Protein AF-A0A8T4ELR4-F1 (afdb_monomer_lite)

Foldseek 3Di:
DPQAADEPCPLQVVLQVQLQVVQVVVCVVVVNNVSSVVSRVRSNVRSVVVRVVCVVVVRYDYDDPVRVVVVVVVVVVVVVVVVVVVVVVVVVVVD

Structure (mmCIF, N/CA/C/O backbone):
data_AF-A0A8T4ELR4-F1
#
_entry.id   AF-A0A8T4ELR4-F1
#
loop_
_atom_site.group_PDB
_atom_site.id
_atom_site.type_symbol
_atom_site.label_atom_id
_atom_site.label_alt_id
_atom_site.label_comp_id
_atom_site.label_asym_id
_atom_site.label_entity_id
_atom_site.label_seq_id
_atom_site.pdbx_PDB_ins_code
_atom_site.Cartn_x
_atom_site.Cartn_y
_atom_site.Cartn_z
_atom_site.occupancy
_atom_site.B_iso_or_equiv
_atom_site.auth_seq_id
_atom_site.auth_comp_id
_atom_site.auth_asym_id
_atom_site.auth_atom_id
_atom_site.pdbx_PDB_model_num
ATOM 1 N N . MET A 1 1 ? -10.869 13.613 26.786 1.00 43.88 1 MET A N 1
ATOM 2 C CA . MET A 1 1 ? -10.417 13.749 25.380 1.00 43.88 1 MET A CA 1
ATOM 3 C C . MET A 1 1 ? -11.023 12.600 24.584 1.00 43.88 1 MET A C 1
ATOM 5 O O . MET A 1 1 ? -10.900 11.474 25.038 1.00 43.88 1 MET A O 1
ATOM 9 N N . LYS A 1 2 ? -11.733 12.844 23.470 1.00 51.16 2 LYS A N 1
ATOM 10 C CA . LYS A 1 2 ? -12.251 11.748 22.625 1.00 51.16 2 LYS A CA 1
ATOM 11 C C . LYS A 1 2 ? -11.056 10.983 22.048 1.00 51.16 2 LYS A C 1
ATOM 13 O O . LYS A 1 2 ? -10.273 11.574 21.307 1.00 51.16 2 LYS A O 1
ATOM 18 N N . GLU A 1 3 ? -10.891 9.712 22.401 1.00 70.88 3 GLU A N 1
ATOM 19 C CA . GLU A 1 3 ? -9.846 8.872 21.814 1.00 70.88 3 GLU A CA 1
ATOM 20 C C . GLU A 1 3 ? -10.037 8.803 20.294 1.00 70.88 3 GLU A C 1
ATOM 22 O O . GLU A 1 3 ? -11.091 8.404 19.794 1.00 70.88 3 GLU A O 1
ATOM 27 N N . LYS A 1 4 ? -9.027 9.249 19.536 1.00 80.50 4 LYS A N 1
ATOM 28 C CA . LYS A 1 4 ? -9.046 9.177 18.070 1.00 80.50 4 LYS A CA 1
A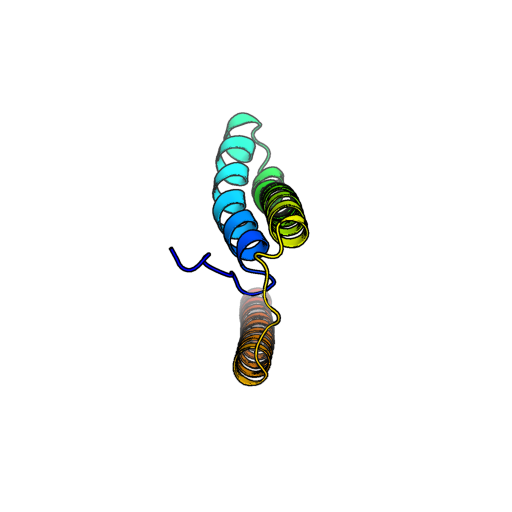TOM 29 C C . LYS A 1 4 ? -9.018 7.709 17.641 1.00 80.50 4 LYS A C 1
ATOM 31 O O . LYS A 1 4 ? -8.051 7.005 17.941 1.00 80.50 4 LYS A O 1
ATOM 36 N N . LYS A 1 5 ? -10.057 7.288 16.913 1.00 89.19 5 LYS A N 1
ATOM 37 C CA . LYS A 1 5 ? -10.117 5.997 16.221 1.00 89.19 5 LYS A CA 1
ATOM 38 C C . LYS A 1 5 ? -9.669 6.144 14.768 1.00 89.19 5 LYS A C 1
ATOM 40 O O . LYS A 1 5 ? -10.109 7.064 14.079 1.00 89.19 5 LYS A O 1
ATOM 45 N N . TYR A 1 6 ? -8.835 5.223 14.305 1.00 91.62 6 TYR A N 1
ATOM 46 C CA . TYR A 1 6 ? -8.289 5.187 12.950 1.00 91.62 6 TYR A CA 1
ATOM 47 C C . TYR A 1 6 ? -9.024 4.145 12.103 1.00 91.62 6 TYR A C 1
ATOM 49 O O . TYR A 1 6 ? -9.402 3.100 12.635 1.00 91.62 6 TYR A O 1
ATOM 57 N N . PRO A 1 7 ? -9.266 4.404 10.807 1.00 92.12 7 PRO A N 1
ATOM 58 C CA . PRO A 1 7 ? -9.831 3.393 9.925 1.00 92.12 7 PRO A CA 1
ATOM 59 C C . PRO A 1 7 ? -8.860 2.224 9.742 1.00 92.12 7 PRO A C 1
ATOM 61 O O . PRO A 1 7 ? -7.642 2.396 9.753 1.00 92.12 7 PRO A O 1
ATOM 64 N N . GLU A 1 8 ? -9.416 1.039 9.537 1.00 91.12 8 GLU A N 1
ATOM 65 C CA . GLU A 1 8 ? -8.662 -0.148 9.141 1.00 91.12 8 GLU A CA 1
ATOM 66 C C . GLU A 1 8 ? -7.837 0.108 7.864 1.00 91.12 8 GLU A C 1
ATOM 68 O O . GLU A 1 8 ? -8.314 0.694 6.886 1.00 91.12 8 GLU A O 1
ATOM 73 N N . GLY A 1 9 ? -6.583 -0.329 7.880 1.00 89.88 9 GLY A N 1
ATOM 74 C CA . GLY A 1 9 ? -5.574 -0.133 6.845 1.00 89.88 9 GLY A CA 1
ATOM 75 C C . GLY A 1 9 ? -4.814 1.193 6.926 1.00 89.88 9 GLY A C 1
ATOM 76 O O . GLY A 1 9 ? -3.954 1.436 6.078 1.00 89.88 9 GLY A O 1
ATOM 77 N N . HIS A 1 10 ? -5.114 2.069 7.892 1.00 92.44 10 HIS A N 1
ATOM 78 C CA . HIS A 1 10 ? -4.464 3.379 8.001 1.00 92.44 10 HIS A CA 1
ATOM 79 C C . HIS A 1 10 ? -2.958 3.267 8.260 1.00 92.44 10 HIS A C 1
ATOM 81 O O . HIS A 1 10 ? -2.159 3.905 7.572 1.00 92.44 10 HIS A O 1
ATOM 87 N N . PHE A 1 11 ? -2.560 2.441 9.227 1.00 93.31 11 PHE A N 1
ATOM 88 C CA . PHE A 1 11 ? -1.156 2.302 9.607 1.00 93.31 11 PHE A CA 1
ATOM 89 C C . PHE A 1 11 ? -0.392 1.425 8.622 1.00 93.31 11 PHE A C 1
ATOM 91 O O . PHE A 1 11 ? 0.774 1.703 8.354 1.00 93.31 11 PHE A O 1
ATOM 98 N N . VAL A 1 12 ? -1.058 0.449 8.003 1.00 93.25 12 VAL A N 1
ATOM 99 C CA . VAL A 1 12 ? -0.504 -0.288 6.861 1.00 93.25 12 VAL A CA 1
ATOM 100 C C . VAL A 1 12 ? -0.176 0.649 5.694 1.00 93.25 12 VAL A C 1
ATOM 102 O O . VAL A 1 12 ? 0.929 0.585 5.158 1.00 93.25 12 VAL A O 1
ATOM 105 N N . ALA A 1 13 ? -1.087 1.554 5.322 1.00 90.31 13 ALA A N 1
ATOM 106 C CA . ALA A 1 13 ? -0.852 2.502 4.231 1.00 90.31 13 ALA A CA 1
ATOM 107 C C . ALA A 1 13 ? 0.315 3.457 4.531 1.00 90.31 13 ALA A C 1
ATOM 109 O O . ALA A 1 13 ? 1.165 3.679 3.669 1.00 90.31 13 ALA A O 1
ATOM 110 N N . ILE A 1 14 ? 0.387 3.975 5.762 1.00 92.12 14 ILE A N 1
ATOM 111 C CA . ILE A 1 14 ? 1.508 4.812 6.216 1.00 92.12 14 ILE A CA 1
ATOM 112 C C . ILE A 1 14 ? 2.814 4.016 6.205 1.00 92.12 14 ILE A C 1
ATOM 114 O O . ILE A 1 14 ? 3.821 4.510 5.707 1.00 92.12 14 ILE A O 1
ATOM 118 N N . GLY A 1 15 ? 2.796 2.784 6.713 1.00 91.50 15 GLY A N 1
ATOM 119 C CA . GLY A 1 15 ? 3.959 1.907 6.737 1.00 91.50 15 GLY A CA 1
ATOM 120 C C . GLY A 1 15 ? 4.529 1.688 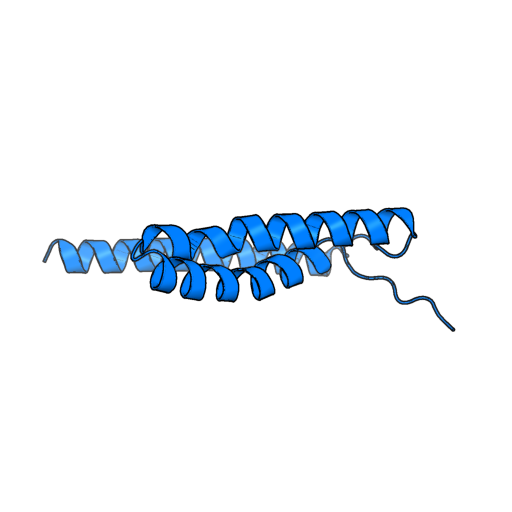5.340 1.00 91.50 15 GLY A C 1
ATOM 121 O O . GLY A 1 15 ? 5.711 1.926 5.126 1.00 91.50 15 GLY A O 1
ATOM 122 N N . ILE A 1 16 ? 3.691 1.332 4.362 1.00 90.25 16 ILE A N 1
ATOM 123 C CA . ILE A 1 16 ? 4.117 1.157 2.964 1.00 90.25 16 ILE A CA 1
ATOM 124 C C . ILE A 1 16 ? 4.686 2.462 2.388 1.00 90.25 16 ILE A C 1
ATOM 126 O O . ILE A 1 16 ? 5.749 2.439 1.768 1.00 90.25 16 ILE A O 1
ATOM 130 N N . ALA A 1 17 ? 4.016 3.597 2.613 1.00 88.56 17 ALA A N 1
ATOM 131 C CA . ALA A 1 17 ? 4.470 4.896 2.115 1.00 88.56 17 ALA A CA 1
ATOM 132 C C . ALA A 1 17 ? 5.842 5.295 2.686 1.00 88.56 17 ALA A C 1
ATOM 134 O O . ALA A 1 17 ? 6.694 5.792 1.953 1.00 88.56 17 ALA A O 1
ATOM 135 N N . LEU A 1 18 ? 6.071 5.028 3.975 1.00 88.06 18 LEU A N 1
ATOM 136 C CA . LEU A 1 18 ? 7.353 5.259 4.642 1.00 88.06 18 LEU A CA 1
ATOM 137 C C . LEU A 1 18 ? 8.400 4.191 4.317 1.00 88.06 18 LEU A C 1
ATOM 139 O O . LEU A 1 18 ? 9.586 4.460 4.444 1.00 88.06 18 LEU A O 1
ATOM 143 N N . GLY A 1 19 ? 7.985 2.999 3.890 1.00 84.62 19 GLY A N 1
ATOM 144 C CA . GLY A 1 19 ? 8.868 1.907 3.496 1.00 84.62 19 GLY A CA 1
ATOM 145 C C . GLY A 1 19 ? 9.598 2.167 2.180 1.00 84.62 19 GLY A C 1
ATOM 146 O O . GLY A 1 19 ? 10.787 1.882 2.067 1.00 84.62 19 GLY A O 1
ATOM 147 N N . LEU A 1 20 ? 8.916 2.761 1.195 1.00 81.88 20 LEU A N 1
ATOM 148 C CA . LEU A 1 20 ? 9.480 3.090 -0.123 1.00 81.88 20 LEU A CA 1
ATOM 149 C C . LEU A 1 20 ? 10.853 3.799 -0.078 1.00 81.88 20 LEU A C 1
ATOM 151 O O . LEU A 1 20 ? 11.768 3.333 -0.762 1.00 81.88 20 LEU A O 1
ATOM 155 N N . PRO A 1 21 ? 11.066 4.859 0.728 1.00 86.12 21 PRO A N 1
ATOM 156 C CA . PRO A 1 21 ? 12.361 5.530 0.798 1.00 86.12 21 PRO A CA 1
ATOM 157 C C . PRO A 1 21 ? 13.487 4.700 1.436 1.00 86.12 21 PRO A C 1
ATOM 159 O O . PRO A 1 21 ? 14.636 5.104 1.308 1.00 86.12 21 PRO A O 1
ATOM 162 N N . PHE A 1 22 ? 13.226 3.548 2.071 1.00 84.94 22 PHE A N 1
ATOM 163 C CA . PHE A 1 22 ? 14.295 2.681 2.601 1.00 84.94 22 PHE A CA 1
ATOM 164 C C . PHE A 1 22 ? 14.978 1.833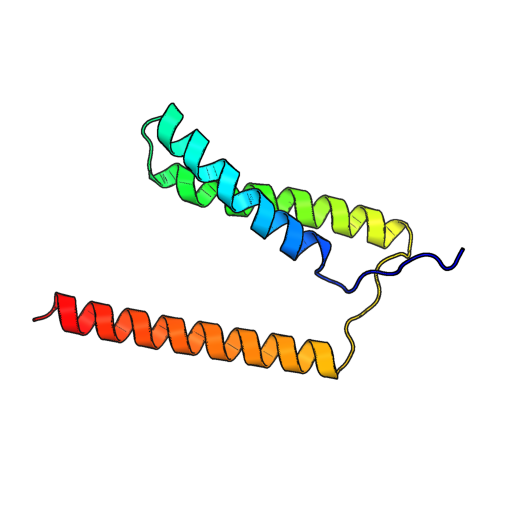 1.526 1.00 84.94 22 PHE A C 1
ATOM 166 O O . PHE A 1 22 ? 16.160 1.515 1.654 1.00 84.94 22 PHE A O 1
ATOM 173 N N . GLY A 1 23 ? 14.265 1.477 0.456 1.00 82.88 23 GLY A N 1
ATOM 174 C CA . GLY A 1 23 ? 14.820 0.620 -0.593 1.00 82.88 23 GLY A CA 1
ATOM 175 C C . GLY A 1 23 ? 15.923 1.303 -1.403 1.00 82.88 23 GLY A C 1
ATOM 176 O O . GLY A 1 23 ? 16.895 0.663 -1.796 1.00 82.88 23 GLY A O 1
ATOM 177 N N . MET A 1 24 ? 15.808 2.615 -1.627 1.00 85.88 24 MET A N 1
ATOM 178 C CA . MET A 1 24 ? 16.755 3.366 -2.456 1.00 85.88 24 MET A CA 1
ATOM 179 C C . MET A 1 24 ? 18.151 3.494 -1.811 1.00 85.88 24 MET A C 1
ATOM 181 O O . MET A 1 24 ? 19.123 3.135 -2.475 1.00 85.88 24 MET A O 1
ATOM 185 N N . PRO A 1 25 ? 18.303 3.900 -0.534 1.00 87.94 25 PRO A N 1
ATOM 186 C CA . PRO A 1 25 ? 19.600 3.894 0.140 1.00 87.94 25 PRO A CA 1
ATOM 187 C C . PRO A 1 25 ? 20.244 2.507 0.200 1.00 87.94 25 PRO A C 1
ATOM 189 O O . PRO A 1 25 ? 21.448 2.397 -0.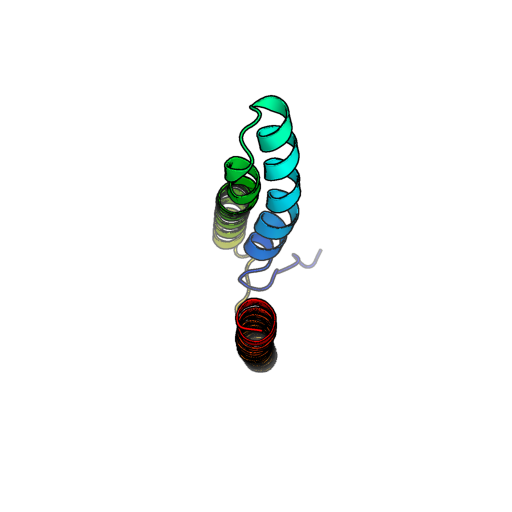008 1.00 87.94 25 PRO A O 1
ATOM 192 N N . LEU A 1 26 ? 19.453 1.452 0.438 1.00 85.38 26 LEU A N 1
ATOM 193 C CA . LEU A 1 26 ? 19.946 0.070 0.455 1.00 85.38 26 LEU A CA 1
ATOM 194 C C . LEU A 1 26 ? 20.454 -0.376 -0.918 1.00 85.38 26 LEU A C 1
ATOM 196 O O . LEU A 1 26 ? 21.487 -1.036 -1.013 1.00 85.38 26 LEU A O 1
ATOM 200 N N . ALA A 1 27 ? 19.760 0.002 -1.989 1.00 89.25 27 ALA A N 1
ATOM 201 C CA . ALA A 1 27 ? 20.198 -0.292 -3.347 1.00 89.25 27 ALA A CA 1
ATOM 202 C C . ALA A 1 27 ? 21.500 0.435 -3.708 1.00 89.25 27 ALA A C 1
ATOM 204 O O . ALA A 1 27 ? 22.383 -0.162 -4.319 1.00 89.25 27 ALA A O 1
ATOM 205 N N . ILE A 1 28 ? 21.640 1.698 -3.290 1.00 90.75 28 ILE A N 1
ATOM 206 C CA . ILE A 1 28 ? 22.851 2.495 -3.528 1.00 90.75 28 ILE A CA 1
ATOM 207 C C . ILE A 1 28 ? 24.036 1.928 -2.740 1.00 90.75 28 ILE A C 1
ATOM 209 O O . ILE A 1 28 ? 25.109 1.743 -3.306 1.00 90.75 28 ILE A O 1
ATOM 213 N N . SER A 1 29 ? 23.855 1.620 -1.453 1.00 91.50 29 SER A N 1
ATOM 214 C CA . SER A 1 29 ? 24.951 1.170 -0.583 1.00 91.50 29 SER A CA 1
ATOM 215 C C . SER A 1 29 ? 25.475 -0.223 -0.928 1.00 91.50 29 SER A C 1
ATOM 217 O O . SER A 1 29 ? 26.650 -0.508 -0.716 1.00 91.50 29 SER A O 1
ATOM 219 N N . THR A 1 30 ? 24.620 -1.088 -1.471 1.00 91.31 30 THR A N 1
ATOM 220 C CA . THR A 1 30 ? 24.983 -2.462 -1.856 1.00 91.31 30 THR A CA 1
ATOM 221 C C . THR A 1 30 ? 25.302 -2.614 -3.341 1.00 91.31 30 THR A C 1
ATOM 223 O O . THR A 1 30 ? 25.720 -3.689 -3.764 1.00 91.31 30 THR A O 1
ATOM 226 N N . GLY A 1 31 ? 25.067 -1.574 -4.149 1.00 91.19 31 GLY A N 1
ATOM 227 C CA . GLY A 1 31 ? 25.163 -1.645 -5.607 1.00 91.19 31 GLY A CA 1
ATOM 228 C C . GLY A 1 31 ? 24.139 -2.587 -6.252 1.00 91.19 31 GLY A C 1
ATOM 229 O O . GLY A 1 31 ? 24.306 -2.951 -7.414 1.00 91.19 31 GLY A O 1
ATOM 230 N N . ASN A 1 32 ? 23.096 -3.006 -5.522 1.00 90.88 32 ASN A N 1
ATOM 231 C CA . ASN A 1 32 ? 22.078 -3.936 -6.004 1.00 90.88 32 ASN A CA 1
ATOM 232 C C . ASN A 1 32 ? 20.733 -3.214 -6.235 1.00 90.88 32 ASN A C 1
ATOM 234 O O . ASN A 1 32 ? 19.978 -2.997 -5.281 1.00 90.88 32 ASN A O 1
ATOM 238 N N . PRO A 1 33 ? 20.367 -2.911 -7.497 1.00 86.25 33 PRO A N 1
ATOM 239 C CA . PRO A 1 33 ? 19.105 -2.248 -7.831 1.00 86.25 33 PRO A CA 1
ATOM 240 C C . PRO A 1 33 ? 17.868 -3.054 -7.408 1.00 86.25 33 PRO A C 1
ATOM 242 O O . PRO A 1 33 ? 16.806 -2.480 -7.173 1.00 86.25 33 PRO A O 1
ATOM 245 N N . GLY A 1 34 ? 17.994 -4.378 -7.264 1.00 85.50 34 GLY A N 1
ATOM 246 C CA . GLY A 1 34 ? 16.916 -5.244 -6.790 1.00 85.50 34 GLY A CA 1
ATOM 247 C C .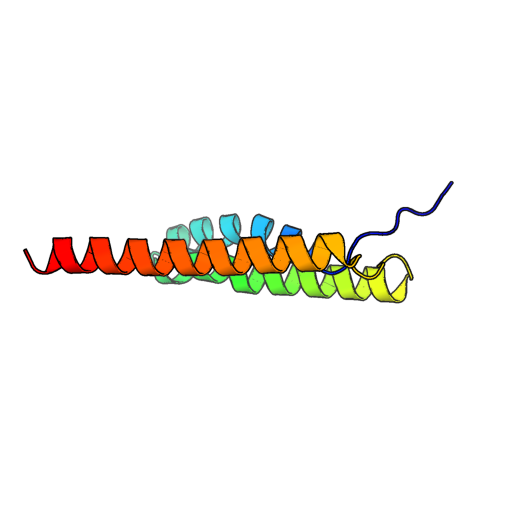 GLY A 1 34 ? 16.458 -4.914 -5.367 1.00 85.50 34 GLY A C 1
ATOM 248 O O . GLY A 1 34 ? 15.315 -5.197 -5.006 1.00 85.50 34 GLY A O 1
ATOM 249 N N . LEU A 1 35 ? 17.300 -4.248 -4.567 1.00 87.94 35 LEU A N 1
ATOM 250 C CA . LEU A 1 35 ? 16.938 -3.853 -3.208 1.00 87.94 35 LEU A CA 1
ATOM 251 C C . LEU A 1 35 ? 16.005 -2.640 -3.141 1.00 87.94 35 LEU A C 1
ATOM 253 O O . LEU A 1 35 ? 15.402 -2.422 -2.091 1.00 87.94 35 LEU A O 1
ATOM 257 N N . ILE A 1 36 ? 15.778 -1.915 -4.245 1.00 85.50 36 ILE A N 1
ATOM 258 C CA . ILE A 1 36 ? 14.803 -0.809 -4.284 1.00 85.50 36 ILE A CA 1
ATOM 259 C C . ILE A 1 36 ? 13.412 -1.303 -3.852 1.00 85.50 36 ILE A C 1
ATOM 261 O O . ILE A 1 36 ? 12.709 -0.628 -3.100 1.00 85.50 36 ILE A O 1
ATOM 265 N N . GLY A 1 37 ? 13.034 -2.519 -4.256 1.00 85.06 37 GLY A N 1
ATOM 266 C CA . GLY A 1 37 ? 11.740 -3.114 -3.913 1.00 85.06 37 GLY A CA 1
ATOM 267 C C . GLY A 1 37 ? 11.594 -3.532 -2.445 1.00 85.06 37 GLY A C 1
ATOM 268 O O . GLY A 1 37 ? 10.469 -3.693 -1.973 1.00 85.06 37 GLY A O 1
ATOM 269 N N . THR A 1 38 ? 12.695 -3.676 -1.696 1.00 87.12 38 THR A N 1
ATOM 270 C CA . THR A 1 38 ? 12.670 -4.176 -0.302 1.00 87.12 38 THR A CA 1
ATOM 271 C C . THR A 1 38 ? 12.033 -3.208 0.686 1.00 87.12 38 THR A C 1
ATOM 273 O O . THR A 1 38 ? 11.542 -3.630 1.735 1.00 87.12 38 THR A O 1
ATOM 276 N N . GLY A 1 39 ? 11.947 -1.928 0.322 1.00 85.75 39 GLY A N 1
ATOM 277 C CA . GLY A 1 39 ? 11.246 -0.924 1.110 1.00 85.75 39 GLY A CA 1
ATOM 278 C C . GLY A 1 39 ? 9.771 -1.266 1.346 1.00 85.75 39 GLY A C 1
ATOM 279 O O . GLY A 1 39 ? 9.248 -1.013 2.429 1.00 85.75 39 GLY A O 1
ATOM 280 N N . ILE A 1 40 ? 9.105 -1.910 0.378 1.00 89.75 40 ILE A N 1
ATOM 281 C CA . ILE A 1 40 ? 7.682 -2.270 0.489 1.00 89.75 40 ILE A CA 1
ATOM 282 C C . ILE A 1 40 ? 7.452 -3.344 1.572 1.00 89.75 40 ILE A C 1
ATOM 284 O O . ILE A 1 40 ? 6.647 -3.085 2.469 1.00 89.75 40 ILE A O 1
ATOM 288 N N . PRO A 1 41 ? 8.140 -4.508 1.565 1.00 90.44 41 PRO A N 1
ATOM 289 C CA . PRO A 1 41 ? 8.056 -5.486 2.652 1.00 90.44 41 PRO A CA 1
ATOM 290 C C . PRO A 1 41 ? 8.347 -4.907 4.040 1.00 90.44 41 PRO A C 1
ATOM 292 O O . PRO A 1 41 ? 7.618 -5.202 4.987 1.00 90.44 41 PRO A O 1
ATOM 295 N N . ILE A 1 42 ? 9.375 -4.058 4.160 1.00 90.06 42 ILE A N 1
ATOM 296 C CA . ILE A 1 42 ? 9.748 -3.420 5.432 1.00 90.06 42 ILE A CA 1
ATOM 297 C C . ILE A 1 42 ? 8.618 -2.505 5.914 1.00 90.06 42 ILE A C 1
ATOM 299 O O . ILE A 1 42 ? 8.149 -2.625 7.048 1.00 90.06 42 ILE A O 1
ATOM 303 N N . GLY A 1 43 ? 8.133 -1.628 5.035 1.00 90.81 43 GLY A N 1
ATOM 304 C CA . GLY A 1 43 ? 7.028 -0.725 5.335 1.00 90.81 43 GLY A CA 1
ATOM 305 C C . GLY A 1 43 ? 5.741 -1.456 5.708 1.00 90.81 43 GLY A C 1
ATOM 306 O O . GLY A 1 43 ? 5.065 -1.082 6.667 1.00 90.81 43 GLY A O 1
ATOM 307 N N . LEU A 1 44 ? 5.426 -2.538 4.994 1.00 93.44 44 LEU A N 1
ATOM 308 C CA . LEU A 1 44 ? 4.275 -3.389 5.283 1.00 93.44 44 LEU A CA 1
ATOM 309 C C . LEU A 1 44 ? 4.384 -4.031 6.671 1.00 93.44 44 LEU A C 1
ATOM 311 O O . LEU A 1 44 ? 3.417 -3.987 7.430 1.00 93.44 44 LEU A O 1
ATOM 315 N N . ALA A 1 45 ? 5.546 -4.587 7.023 1.00 92.75 45 ALA A N 1
ATOM 316 C CA . ALA A 1 45 ? 5.769 -5.204 8.330 1.00 92.75 45 ALA A CA 1
ATOM 317 C C . ALA A 1 45 ? 5.587 -4.196 9.478 1.00 92.75 45 ALA A C 1
ATOM 319 O O . ALA A 1 45 ? 4.879 -4.483 10.445 1.00 92.75 45 ALA A O 1
ATOM 320 N N . ILE A 1 46 ? 6.157 -2.992 9.342 1.00 92.88 46 ILE A N 1
ATOM 321 C CA . ILE A 1 46 ? 6.006 -1.907 10.325 1.00 92.88 46 ILE A CA 1
ATOM 322 C C . ILE A 1 46 ? 4.538 -1.486 10.441 1.00 92.88 46 ILE A C 1
ATOM 324 O O . ILE A 1 46 ? 4.004 -1.377 11.547 1.00 92.88 46 ILE A O 1
ATOM 328 N N . GLY A 1 47 ? 3.873 -1.272 9.305 1.00 93.31 47 GLY A N 1
ATOM 329 C CA . GLY A 1 47 ? 2.478 -0.852 9.262 1.00 93.31 47 GLY A CA 1
ATOM 330 C C . GLY A 1 47 ? 1.530 -1.873 9.895 1.00 93.31 47 GLY A C 1
ATOM 331 O O . GLY A 1 47 ? 0.667 -1.489 10.680 1.00 93.31 47 GLY A O 1
ATOM 332 N N . LEU A 1 48 ? 1.733 -3.168 9.627 1.00 94.12 48 LEU A N 1
ATOM 333 C CA . LEU A 1 48 ? 0.963 -4.260 10.234 1.00 94.12 48 LEU A CA 1
ATOM 334 C C . LEU A 1 48 ? 1.191 -4.360 11.743 1.00 94.12 48 LEU A C 1
ATOM 336 O O . LEU A 1 48 ? 0.226 -4.475 12.496 1.00 94.12 48 LEU A O 1
ATOM 340 N N . ALA A 1 49 ? 2.446 -4.285 12.196 1.00 94.12 49 ALA A N 1
ATOM 341 C CA . ALA A 1 49 ? 2.768 -4.333 13.621 1.00 94.12 49 ALA A CA 1
ATOM 342 C C . ALA A 1 49 ? 2.127 -3.164 14.386 1.00 94.12 49 ALA A C 1
ATOM 344 O O . ALA A 1 49 ? 1.580 -3.344 15.478 1.00 94.12 49 ALA A O 1
ATOM 345 N N . LEU A 1 50 ? 2.154 -1.967 13.794 1.00 93.38 50 LEU A N 1
ATOM 346 C CA . LEU A 1 50 ? 1.526 -0.787 14.372 1.00 93.38 50 LEU A CA 1
ATOM 347 C C . LEU A 1 50 ? -0.001 -0.912 14.367 1.00 93.38 50 LEU A C 1
ATOM 349 O O . LEU A 1 50 ? -0.642 -0.616 15.371 1.00 93.38 50 LEU A O 1
ATOM 353 N N . GLU A 1 51 ? -0.594 -1.400 13.282 1.00 93.25 51 GLU A N 1
ATOM 354 C CA . GLU A 1 51 ? -2.042 -1.575 13.204 1.00 93.25 51 GLU A CA 1
ATOM 355 C C . GLU A 1 51 ? -2.562 -2.601 14.216 1.00 93.25 51 GLU A C 1
ATOM 357 O O . GLU A 1 51 ? -3.548 -2.340 14.904 1.00 93.25 51 GLU A O 1
ATOM 362 N N . GLU A 1 52 ? -1.855 -3.719 14.383 1.00 93.62 52 GLU A N 1
ATOM 363 C CA . GLU A 1 52 ? -2.167 -4.752 15.374 1.00 93.62 52 GLU A CA 1
ATOM 364 C C . GLU A 1 52 ? -2.088 -4.204 16.808 1.00 93.62 52 GLU A C 1
ATOM 366 O O . GLU A 1 52 ? -2.973 -4.466 17.627 1.00 93.62 52 GLU A O 1
ATOM 371 N N . LYS A 1 53 ? -1.085 -3.367 17.109 1.00 93.12 53 LYS A N 1
ATOM 372 C CA . LYS A 1 53 ? -0.991 -2.677 18.403 1.00 93.12 53 LYS A CA 1
ATOM 373 C C . LYS A 1 53 ? -2.224 -1.804 18.662 1.00 93.12 53 LYS A C 1
ATOM 375 O O . LYS A 1 53 ? -2.870 -1.936 19.698 1.00 93.12 53 LYS A O 1
ATOM 380 N N . TYR A 1 54 ? -2.593 -0.951 17.707 1.00 92.56 54 TYR A N 1
ATOM 381 C CA . TYR A 1 54 ? -3.741 -0.047 17.854 1.00 92.56 54 TYR A CA 1
ATOM 382 C C . TYR A 1 54 ? -5.083 -0.788 17.843 1.00 92.56 54 TYR A C 1
ATOM 384 O O . TYR A 1 54 ? -6.063 -0.316 18.425 1.00 92.56 54 TYR A O 1
ATOM 392 N N . LYS A 1 55 ? -5.139 -1.957 17.199 1.00 91.88 55 LYS A N 1
ATOM 393 C CA . LYS A 1 55 ? -6.300 -2.846 17.224 1.00 91.88 55 LYS A CA 1
ATOM 394 C C . LYS A 1 55 ? -6.517 -3.415 18.623 1.00 91.88 55 LYS A C 1
ATOM 396 O O . LYS A 1 55 ? -7.645 -3.372 19.108 1.00 91.88 55 LYS A O 1
ATOM 401 N N . ARG A 1 56 ? -5.448 -3.856 19.299 1.00 92.19 56 ARG A N 1
ATOM 402 C CA . ARG A 1 56 ? -5.491 -4.312 20.704 1.00 92.19 56 ARG A CA 1
ATOM 403 C C . ARG A 1 56 ? -5.899 -3.201 21.670 1.00 92.19 56 ARG A C 1
ATOM 405 O O . ARG A 1 56 ? -6.604 -3.467 22.633 1.00 92.19 56 ARG A O 1
ATOM 412 N N . GLU A 1 57 ? -5.522 -1.959 21.375 1.00 91.56 57 GLU A N 1
ATOM 413 C CA . GLU A 1 57 ? -5.948 -0.767 22.125 1.00 91.56 57 GLU A CA 1
ATOM 414 C C . GLU A 1 57 ? -7.413 -0.354 21.848 1.00 91.56 57 GLU A C 1
ATOM 416 O O . GLU A 1 57 ? -7.894 0.616 22.425 1.00 91.56 57 GLU A O 1
ATOM 421 N N . GLY A 1 58 ? -8.142 -1.030 20.947 1.00 89.44 58 GLY A N 1
ATOM 422 C CA . GLY A 1 58 ? -9.527 -0.670 20.599 1.00 89.44 58 GLY A CA 1
ATOM 423 C C . GLY A 1 58 ? -9.659 0.617 19.769 1.00 89.44 58 GLY A C 1
ATOM 424 O O . GLY A 1 58 ? -10.749 1.188 19.639 1.00 89.44 58 GLY A O 1
ATOM 425 N N . ARG A 1 59 ? -8.549 1.083 19.184 1.00 91.38 59 ARG A N 1
ATOM 426 C CA . ARG A 1 59 ? -8.449 2.352 18.443 1.00 91.38 59 ARG A CA 1
ATOM 427 C C . ARG A 1 59 ? -8.617 2.193 16.937 1.00 91.38 59 ARG A C 1
ATOM 429 O O . ARG A 1 59 ? -8.574 3.191 16.222 1.00 91.38 59 ARG A O 1
ATOM 436 N N . ILE A 1 60 ? -8.831 0.978 16.443 1.00 90.88 60 ILE A N 1
ATOM 437 C CA . ILE A 1 60 ? -9.157 0.720 15.038 1.00 90.88 60 ILE A CA 1
ATOM 438 C C . ILE A 1 60 ? -10.674 0.621 14.879 1.00 90.88 60 ILE A C 1
ATOM 440 O O . ILE A 1 60 ? -11.346 -0.087 15.629 1.00 90.88 60 ILE A O 1
ATOM 444 N N . ARG A 1 61 ? -11.222 1.349 13.902 1.00 92.69 61 ARG A N 1
ATOM 445 C CA . ARG A 1 61 ? -12.622 1.238 13.479 1.00 92.69 61 ARG A CA 1
ATOM 446 C C . ARG A 1 61 ? -12.719 0.526 12.136 1.00 92.69 61 ARG A C 1
ATOM 448 O O . ARG A 1 61 ? -11.848 0.676 11.280 1.00 92.69 61 ARG A O 1
ATOM 455 N N . HIS A 1 62 ? -13.839 -0.149 11.915 1.00 89.56 62 HIS A N 1
ATOM 456 C CA . HIS A 1 62 ? -14.165 -0.685 10.601 1.00 89.56 62 HIS A CA 1
ATOM 457 C C . HIS A 1 62 ? -14.405 0.433 9.577 1.00 89.56 62 HIS A C 1
ATOM 459 O O . HIS A 1 62 ? -14.810 1.557 9.909 1.00 89.56 62 HIS A O 1
ATOM 465 N N . LEU A 1 63 ? -14.130 0.102 8.319 1.00 87.50 63 LEU A N 1
ATOM 466 C CA . LEU A 1 63 ? -14.413 0.955 7.170 1.00 87.50 63 LEU A CA 1
ATOM 467 C C . LEU A 1 63 ? -15.924 1.098 6.980 1.00 87.50 63 LEU A C 1
ATOM 469 O O . LEU A 1 63 ? -16.670 0.122 7.095 1.00 87.50 63 LEU A O 1
ATOM 473 N N . THR A 1 64 ? -16.374 2.303 6.641 1.00 91.19 64 THR A N 1
ATOM 474 C CA . THR A 1 64 ? -17.771 2.515 6.247 1.00 91.19 64 THR A CA 1
ATOM 475 C C . THR A 1 64 ? -18.027 1.942 4.848 1.00 91.19 64 THR A C 1
ATOM 477 O O . THR A 1 64 ? -17.096 1.704 4.070 1.00 91.19 64 THR A O 1
ATOM 480 N N . ALA A 1 65 ? -19.297 1.719 4.494 1.00 89.38 65 ALA A N 1
ATOM 481 C CA . ALA A 1 65 ? -19.664 1.229 3.162 1.00 89.38 65 ALA A CA 1
ATOM 482 C C . ALA A 1 65 ? -19.135 2.151 2.042 1.00 89.38 65 ALA A C 1
ATOM 484 O O . ALA A 1 65 ? -18.627 1.670 1.024 1.00 89.38 65 ALA A O 1
ATOM 485 N N . ASP A 1 66 ? -19.160 3.465 2.274 1.00 90.38 66 ASP A N 1
ATOM 486 C CA . ASP A 1 66 ? -18.658 4.471 1.337 1.00 90.38 66 ASP A CA 1
ATOM 487 C C . ASP A 1 66 ? -17.139 4.393 1.160 1.00 90.38 66 ASP A C 1
ATOM 489 O O . ASP A 1 66 ? -16.639 4.434 0.033 1.00 90.38 66 ASP A O 1
ATOM 493 N N . GLU A 1 67 ? -16.388 4.233 2.254 1.00 89.75 67 GLU A N 1
ATOM 494 C CA . GLU A 1 67 ? -14.930 4.074 2.214 1.00 89.75 67 GLU A CA 1
ATOM 495 C C . GLU A 1 67 ? -14.534 2.785 1.491 1.00 89.75 67 GLU A C 1
ATOM 497 O O . GLU A 1 67 ? -13.625 2.788 0.657 1.00 89.75 67 GLU A O 1
ATOM 502 N N . LYS A 1 68 ? -15.257 1.689 1.746 1.00 89.88 68 LYS A N 1
ATOM 503 C CA . LYS A 1 68 ? -15.038 0.406 1.069 1.00 89.88 68 LYS A CA 1
ATOM 504 C C . LYS A 1 68 ? -15.296 0.515 -0.436 1.00 89.88 68 LYS A C 1
ATOM 506 O O . LYS A 1 68 ? -14.504 0.006 -1.231 1.00 89.88 68 LYS A O 1
ATOM 511 N N . SER A 1 69 ? -16.362 1.213 -0.835 1.00 89.88 69 SER A N 1
ATOM 512 C CA . SER A 1 69 ? -16.689 1.462 -2.244 1.00 89.88 69 SER A CA 1
ATOM 513 C C . SER A 1 69 ? -15.632 2.331 -2.929 1.00 89.88 69 SER A C 1
ATOM 515 O O . SER A 1 69 ? -15.143 1.973 -4.002 1.00 89.88 69 SER A O 1
ATOM 517 N N . LYS A 1 70 ? -15.194 3.421 -2.283 1.00 91.75 70 LYS A N 1
ATOM 518 C CA . LYS A 1 70 ? -14.107 4.278 -2.788 1.00 91.75 70 LYS A CA 1
ATOM 519 C C . LYS A 1 70 ? -12.797 3.505 -2.938 1.00 91.75 70 LYS A C 1
ATOM 521 O O . LYS A 1 70 ? -12.173 3.588 -3.992 1.00 91.75 70 LYS A O 1
ATOM 526 N N . ARG A 1 71 ? -12.421 2.695 -1.942 1.00 88.12 71 ARG A N 1
ATOM 527 C CA . ARG A 1 71 ? -11.226 1.838 -1.995 1.00 88.12 71 ARG A CA 1
ATOM 528 C C . ARG A 1 71 ? -11.299 0.841 -3.149 1.00 88.12 71 ARG A C 1
ATOM 530 O O . ARG A 1 71 ? -10.327 0.693 -3.882 1.00 88.12 71 ARG A O 1
ATOM 537 N N . LYS A 1 72 ? -12.454 0.197 -3.353 1.00 91.19 72 LYS A N 1
ATOM 538 C CA . LYS A 1 72 ? -12.658 -0.738 -4.469 1.00 91.19 72 LYS A CA 1
ATOM 539 C C . LYS A 1 72 ? -12.561 -0.032 -5.823 1.00 91.19 72 LYS A C 1
ATOM 541 O O . LYS A 1 72 ? -11.874 -0.531 -6.706 1.00 91.19 72 LYS A O 1
ATOM 546 N N . LYS A 1 73 ? -13.197 1.134 -5.982 1.00 93.81 73 LYS A N 1
ATOM 547 C CA . LYS A 1 73 ? -13.116 1.936 -7.215 1.00 93.81 73 LYS A CA 1
ATOM 548 C C . LYS A 1 73 ? -11.682 2.372 -7.512 1.00 93.81 73 LYS A C 1
ATOM 550 O O . LYS A 1 73 ? -11.234 2.203 -8.637 1.00 93.81 73 LYS A O 1
ATOM 555 N N . ALA A 1 74 ? -10.958 2.866 -6.507 1.00 92.25 74 ALA A N 1
ATOM 556 C CA . ALA A 1 74 ? -9.555 3.251 -6.647 1.00 92.25 74 ALA A CA 1
ATOM 557 C C . ALA A 1 74 ? -8.672 2.060 -7.051 1.00 92.25 74 ALA A C 1
ATOM 559 O O . ALA A 1 74 ? -7.842 2.185 -7.944 1.00 92.25 74 ALA A O 1
ATOM 560 N N . PHE A 1 75 ? -8.894 0.891 -6.446 1.00 91.50 75 PHE A N 1
ATOM 561 C CA . PHE A 1 75 ? -8.173 -0.332 -6.792 1.00 91.50 75 PHE A CA 1
ATOM 562 C C . PHE A 1 75 ? -8.429 -0.771 -8.241 1.00 91.50 75 PHE A C 1
ATOM 564 O O . PHE A 1 75 ? -7.484 -1.031 -8.980 1.00 91.50 75 PHE A O 1
ATOM 571 N N . VAL A 1 76 ? -9.696 -0.791 -8.671 1.00 95.88 76 VAL A N 1
ATOM 572 C CA . VAL A 1 76 ? -10.070 -1.135 -10.055 1.00 95.88 76 VAL A CA 1
ATOM 573 C C . VAL A 1 76 ? -9.491 -0.126 -11.049 1.00 95.88 76 VAL A C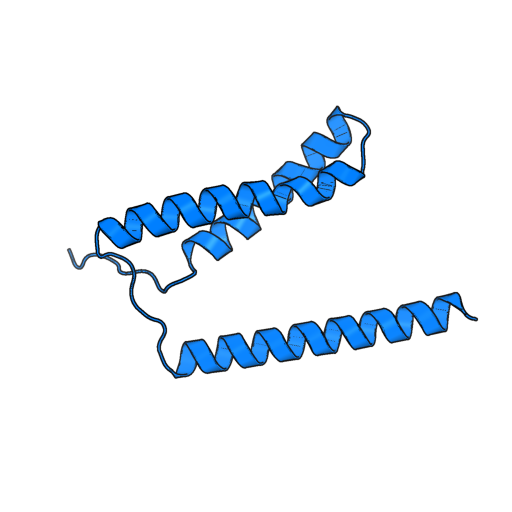 1
ATOM 575 O O . VAL A 1 76 ? -8.934 -0.532 -12.064 1.00 95.88 76 VAL A O 1
ATOM 578 N N . ALA A 1 77 ? -9.566 1.173 -10.746 1.00 96.75 77 ALA A N 1
ATOM 579 C CA . ALA A 1 77 ? -8.978 2.218 -11.581 1.00 96.75 77 ALA A CA 1
ATOM 580 C C . ALA A 1 77 ? -7.452 2.067 -11.697 1.00 96.75 77 ALA A C 1
ATOM 582 O O . ALA A 1 77 ? -6.912 2.174 -12.794 1.00 96.75 77 ALA A O 1
ATOM 583 N N . GLY A 1 78 ? -6.769 1.759 -10.590 1.00 94.75 78 GLY A N 1
ATOM 584 C CA . GLY A 1 78 ? -5.326 1.521 -10.571 1.00 94.75 78 GLY A CA 1
ATOM 585 C C . GLY A 1 78 ? -4.909 0.314 -11.413 1.00 94.75 78 GLY A C 1
ATOM 586 O O . GLY A 1 78 ? -3.981 0.422 -12.209 1.00 94.75 78 GLY A O 1
ATOM 587 N N . ILE A 1 79 ? -5.625 -0.811 -11.301 1.00 96.00 79 ILE A N 1
ATOM 588 C CA . ILE A 1 79 ? -5.380 -1.990 -12.150 1.00 96.00 79 ILE A CA 1
ATOM 589 C C . ILE A 1 79 ? -5.627 -1.659 -13.623 1.00 96.00 79 ILE A C 1
ATOM 591 O O . ILE A 1 79 ? -4.806 -2.004 -14.467 1.00 96.00 79 ILE A O 1
ATOM 595 N N . GLY A 1 80 ? -6.728 -0.969 -13.935 1.00 97.12 80 GLY A N 1
ATOM 596 C CA . GLY A 1 80 ? -7.030 -0.550 -15.303 1.00 97.12 80 GLY A CA 1
ATOM 597 C C . GLY A 1 80 ? -5.918 0.318 -15.896 1.00 97.12 80 GLY A C 1
ATOM 598 O O . GLY A 1 80 ? -5.435 0.035 -16.989 1.00 97.12 80 GLY A O 1
ATOM 599 N N . ALA A 1 81 ? -5.452 1.320 -15.147 1.00 97.31 81 ALA A N 1
ATOM 600 C CA . ALA A 1 81 ? -4.339 2.174 -15.555 1.00 97.31 81 ALA A CA 1
ATOM 601 C C . ALA A 1 81 ? -3.036 1.382 -15.761 1.00 97.31 81 ALA A C 1
ATOM 603 O O . ALA A 1 81 ? -2.319 1.630 -16.727 1.00 97.31 81 ALA A O 1
ATOM 604 N N . LEU A 1 82 ? -2.751 0.401 -14.898 1.00 95.94 82 LEU A N 1
ATOM 605 C CA . LEU A 1 82 ? -1.574 -0.461 -15.017 1.00 95.94 82 LEU A CA 1
ATOM 606 C C . LEU A 1 82 ? -1.628 -1.337 -16.277 1.00 95.94 82 LEU A C 1
ATOM 608 O O . LEU A 1 82 ? -0.640 -1.417 -17.000 1.00 95.94 82 LEU A O 1
ATOM 612 N N . ILE A 1 83 ? -2.782 -1.937 -16.583 1.00 97.31 83 ILE A N 1
ATOM 613 C CA . ILE A 1 83 ? -2.976 -2.731 -17.807 1.00 97.31 83 ILE A CA 1
ATOM 614 C C . ILE A 1 83 ? -2.786 -1.859 -19.052 1.00 97.31 83 ILE A C 1
ATOM 616 O O . ILE A 1 83 ? -2.075 -2.260 -19.971 1.00 97.31 83 ILE A O 1
ATOM 620 N N . ILE A 1 84 ? -3.374 -0.657 -19.071 1.00 97.69 84 ILE A N 1
ATOM 621 C CA . ILE A 1 84 ? -3.209 0.294 -20.179 1.00 97.69 84 ILE A CA 1
ATOM 622 C C . ILE A 1 84 ? -1.735 0.680 -20.335 1.00 97.69 84 ILE A C 1
ATOM 624 O O . ILE A 1 84 ? -1.212 0.646 -21.446 1.00 97.69 84 ILE A O 1
ATOM 628 N N . GLY A 1 85 ? -1.047 0.994 -19.234 1.00 97.00 85 GLY A N 1
ATOM 629 C CA . GLY A 1 85 ? 0.376 1.329 -19.245 1.00 97.00 85 GLY A CA 1
ATOM 630 C C . GLY A 1 85 ? 1.244 0.203 -19.809 1.00 97.00 85 GLY A C 1
ATOM 631 O O . GLY A 1 85 ? 2.091 0.457 -20.662 1.00 97.00 85 GLY A O 1
ATOM 632 N N . ILE A 1 86 ? 0.990 -1.045 -19.400 1.00 97.19 86 ILE A N 1
ATOM 633 C CA . ILE A 1 86 ? 1.688 -2.223 -19.935 1.00 97.19 86 ILE A CA 1
ATOM 634 C C . ILE A 1 86 ? 1.386 -2.402 -21.425 1.00 97.19 86 ILE A C 1
ATOM 636 O O . ILE A 1 86 ? 2.309 -2.618 -22.202 1.00 97.19 86 ILE A O 1
ATOM 640 N N . ALA A 1 87 ? 0.125 -2.282 -21.848 1.00 96.81 87 ALA A N 1
ATOM 641 C CA . ALA A 1 87 ? -0.248 -2.424 -23.254 1.00 96.81 87 ALA A CA 1
ATOM 642 C C . ALA A 1 87 ? 0.445 -1.374 -24.138 1.00 96.81 87 ALA A C 1
ATOM 644 O O . ALA A 1 87 ? 1.027 -1.723 -25.163 1.00 96.81 87 ALA A O 1
ATOM 645 N N . VAL A 1 88 ? 0.447 -0.105 -23.715 1.00 97.50 88 VAL A N 1
ATOM 646 C CA . VAL A 1 88 ? 1.158 0.982 -24.408 1.00 97.50 88 VAL A CA 1
ATOM 647 C C . VAL A 1 88 ? 2.663 0.711 -24.453 1.00 97.50 88 VAL A C 1
ATOM 649 O O . VAL A 1 88 ? 3.273 0.855 -25.511 1.00 97.50 88 VAL A O 1
ATOM 652 N N . PHE A 1 89 ? 3.257 0.278 -23.338 1.00 96.69 89 PHE A N 1
ATOM 653 C CA . PHE A 1 89 ? 4.678 -0.064 -23.267 1.00 96.69 89 PHE A CA 1
ATOM 654 C C . PHE A 1 89 ? 5.048 -1.217 -24.211 1.00 96.69 89 PHE A C 1
ATOM 656 O O . PHE A 1 89 ? 6.055 -1.136 -24.907 1.00 96.69 89 PHE A O 1
ATOM 663 N N . LEU A 1 90 ? 4.219 -2.262 -24.292 1.00 97.06 90 LEU A N 1
ATOM 664 C CA . LEU A 1 90 ? 4.435 -3.390 -25.201 1.00 97.06 90 LEU A CA 1
ATOM 665 C C . LEU A 1 90 ? 4.287 -2.990 -26.673 1.00 97.06 90 LEU A C 1
ATOM 667 O O . LEU A 1 90 ? 5.109 -3.399 -27.485 1.00 97.06 90 LEU A O 1
ATOM 671 N N . ILE A 1 91 ? 3.289 -2.169 -27.021 1.00 96.88 91 ILE A N 1
ATOM 672 C CA . ILE A 1 91 ? 3.136 -1.633 -28.386 1.00 96.88 91 ILE A CA 1
ATOM 673 C C . ILE A 1 91 ? 4.368 -0.813 -28.781 1.00 96.88 91 ILE A C 1
ATOM 675 O O . ILE A 1 91 ? 4.837 -0.917 -29.909 1.00 96.88 91 ILE A O 1
ATOM 679 N N . PHE A 1 92 ? 4.897 -0.013 -27.854 1.00 96.44 92 PHE A N 1
ATOM 680 C CA . PHE A 1 92 ? 6.121 0.751 -28.069 1.00 96.44 92 PHE A CA 1
ATOM 681 C C . PHE A 1 92 ? 7.356 -0.148 -28.230 1.00 96.44 92 PHE A C 1
ATOM 683 O O . PHE A 1 92 ? 8.183 0.130 -29.085 1.00 96.44 92 PHE A O 1
ATOM 690 N N . LEU A 1 93 ? 7.473 -1.226 -27.446 1.00 95.69 93 LEU A N 1
ATOM 691 C CA . LEU A 1 93 ? 8.597 -2.171 -27.509 1.00 95.69 93 LEU A CA 1
ATOM 692 C C . LEU A 1 93 ? 8.596 -3.030 -28.790 1.00 95.69 93 LEU A C 1
ATOM 694 O O . LEU A 1 93 ? 9.654 -3.453 -29.244 1.00 95.69 93 LEU A O 1
ATOM 698 N N . LEU A 1 94 ? 7.411 -3.332 -29.332 1.00 93.50 94 LEU A N 1
ATOM 699 C CA . LEU A 1 94 ? 7.216 -4.163 -30.531 1.00 93.50 94 LEU A CA 1
ATOM 700 C C . LEU A 1 94 ? 7.278 -3.371 -31.848 1.00 93.50 94 LEU A C 1
ATOM 702 O O . LEU A 1 94 ? 7.146 -3.969 -32.917 1.00 93.50 94 LEU A O 1
ATOM 706 N N . ARG A 1 95 ? 7.423 -2.048 -31.771 1.00 83.12 95 ARG A N 1
ATOM 707 C CA . ARG A 1 95 ? 7.592 -1.155 -32.918 1.00 83.12 95 ARG A CA 1
ATOM 708 C C . ARG A 1 95 ? 9.071 -0.922 -33.198 1.00 83.12 95 ARG A C 1
ATOM 710 O O . ARG A 1 95 ? 9.404 -0.860 -34.401 1.00 83.12 95 ARG A O 1
#

pLDDT: mean 90.09, std 7.64, range [43.88, 97.69]

Secondary structure (DSSP, 8-state):
--PPPEETTHHHHHHHHHHHHHHHHHHHHHT-GGGGGGHHHHHHHHHHHHHHHHHHTT-EEPPPHHHHHHHHHHHHHHHHHHHHHHHHHHHHHT-

Sequence (95 aa):
MKEKKYPEGHFVAIGIALGLPFGMPLAISTGNPGLIGTGIPIGLAIGLALEEKYKREGRIRHLTADEKSKRKKAFVAGIGALIIGIAVFLIFLLR

Radius of gyration: 17.94 Å; chains: 1; bounding box: 45×19×58 Å